Protein AF-D3EJD8-F1 (afdb_monomer_lite)

Radius of gyration: 13.41 Å; chains: 1; bounding box: 34×24×36 Å

Secondary structure (DSSP, 8-state):
-TTS-HHHHHHHHTHHHHHHHHHHHHHHH-TTS-GGGPEEEEEEE-TTS-EEEEEEEEEETTEEEEEEEEE-TTSPEEEEEEEEE-

pLDDT: mean 94.43, std 6.62, range [56.12, 98.31]

Sequence (86 aa):
MNRLSPVIRNAWTNFGELNDRALDLIAGMHPDEDVNELVLSELAFDKDGTFRLGYDAGDTPAGQLYIYVLFNDKLEMNGDLVYETY

Foldseek 3Di:
DVPDDPLVVVCVVCVVVLVVVQLVLVCVVVVPDDSVVWDFDDWDADPQQKIWTKTFPQADPQATKIKIWIAHNVRHTDSDIDIDHD

Structure (mmCIF, N/CA/C/O backbone):
data_AF-D3EJD8-F1
#
_entry.id   AF-D3EJD8-F1
#
loop_
_atom_site.group_PDB
_atom_site.id
_a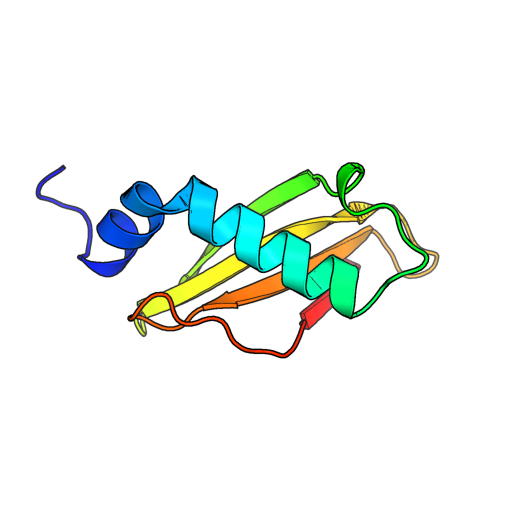tom_site.type_symbol
_atom_site.label_atom_id
_atom_site.label_alt_id
_atom_site.label_comp_id
_atom_site.label_asym_id
_atom_site.label_entity_id
_atom_site.label_seq_id
_atom_site.pdbx_PDB_ins_code
_atom_site.Cartn_x
_atom_site.Cartn_y
_atom_site.Cartn_z
_atom_site.occupancy
_atom_site.B_iso_or_equiv
_atom_site.auth_seq_id
_atom_site.auth_comp_id
_atom_site.auth_asym_id
_atom_site.auth_atom_id
_atom_site.pdbx_PDB_model_num
ATOM 1 N N . MET A 1 1 ? -15.287 15.599 12.110 1.00 57.09 1 MET A N 1
ATOM 2 C CA . MET A 1 1 ? -14.568 14.299 12.131 1.00 57.09 1 MET A CA 1
ATOM 3 C C . MET A 1 1 ? -15.081 13.273 13.163 1.00 57.09 1 MET A C 1
ATOM 5 O O . MET A 1 1 ? -14.630 12.139 13.124 1.00 57.09 1 MET A O 1
ATOM 9 N N . ASN A 1 2 ? -16.055 13.553 14.044 1.00 56.12 2 ASN A N 1
ATOM 10 C CA . ASN A 1 2 ? -16.491 12.608 15.105 1.00 56.12 2 ASN A CA 1
ATOM 11 C C . ASN A 1 2 ? -17.323 11.383 14.650 1.00 56.12 2 ASN A C 1
ATOM 13 O O . ASN A 1 2 ? -17.876 10.692 15.494 1.00 56.12 2 ASN A O 1
ATOM 17 N N . ARG A 1 3 ? -17.424 11.103 13.342 1.00 79.75 3 ARG A N 1
ATOM 18 C CA . ARG A 1 3 ? -18.254 10.009 12.792 1.00 79.75 3 ARG A CA 1
ATOM 19 C C . ARG A 1 3 ? -17.467 8.903 12.076 1.00 79.75 3 ARG A C 1
ATOM 21 O O . ARG A 1 3 ? -18.075 7.926 11.666 1.00 79.75 3 ARG A O 1
ATOM 28 N N . LEU A 1 4 ? -16.150 9.054 11.912 1.00 81.88 4 LEU A N 1
ATOM 29 C CA . LEU A 1 4 ? -15.298 8.024 11.306 1.00 81.88 4 LEU A CA 1
ATOM 30 C C . LEU A 1 4 ? -14.842 7.018 12.362 1.00 81.88 4 LEU A C 1
ATOM 32 O O . LEU A 1 4 ? -14.577 7.418 13.505 1.00 81.88 4 LEU A O 1
ATOM 36 N N . SER A 1 5 ? -14.720 5.749 11.956 1.00 89.56 5 SER A N 1
ATOM 37 C CA . SER A 1 5 ? -14.117 4.709 12.790 1.00 89.56 5 SER A CA 1
ATOM 38 C C . SER A 1 5 ? -12.696 5.123 13.206 1.00 89.56 5 SER A C 1
ATOM 40 O O . SER A 1 5 ? -12.044 5.900 12.494 1.00 89.56 5 SER A O 1
ATOM 42 N N . PRO A 1 6 ? -12.204 4.648 14.365 1.00 92.31 6 PRO A N 1
ATOM 43 C CA . PRO A 1 6 ? -10.855 4.966 14.823 1.00 92.31 6 PRO A CA 1
ATOM 44 C C . PRO A 1 6 ? -9.787 4.650 13.775 1.00 92.31 6 PRO A C 1
ATOM 46 O O . PRO A 1 6 ? -8.930 5.492 13.528 1.00 92.31 6 PRO A O 1
ATOM 49 N N . VAL A 1 7 ? -9.893 3.504 13.093 1.00 94.50 7 VAL A N 1
ATOM 50 C CA . VAL A 1 7 ? -8.913 3.098 12.078 1.00 94.50 7 VAL A CA 1
ATOM 51 C C . VAL A 1 7 ? -8.877 4.043 10.879 1.00 94.50 7 VAL A C 1
ATOM 53 O O . VAL A 1 7 ? -7.802 4.517 10.532 1.00 94.50 7 VAL A O 1
ATOM 56 N N . ILE A 1 8 ? -10.028 4.435 10.318 1.00 94.81 8 ILE A N 1
ATOM 57 C CA . ILE A 1 8 ? -10.065 5.369 9.180 1.00 94.81 8 ILE A CA 1
ATOM 58 C C . ILE A 1 8 ? -9.462 6.717 9.584 1.00 94.81 8 ILE A C 1
ATOM 60 O O . ILE A 1 8 ? -8.691 7.313 8.837 1.00 94.81 8 ILE A O 1
ATOM 64 N N . ARG A 1 9 ? -9.783 7.206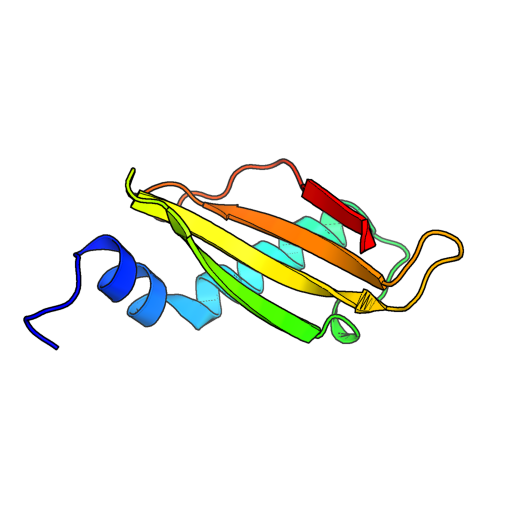 10.787 1.00 94.50 9 ARG A N 1
ATOM 65 C CA . ARG A 1 9 ? -9.228 8.467 11.297 1.00 94.50 9 ARG A CA 1
ATOM 66 C C . ARG A 1 9 ? -7.716 8.388 11.480 1.00 94.50 9 ARG A C 1
ATOM 68 O O . ARG A 1 9 ? -7.018 9.330 11.110 1.00 94.50 9 ARG A O 1
ATOM 75 N N . ASN A 1 10 ? -7.227 7.310 12.082 1.00 94.75 10 ASN A N 1
ATOM 76 C CA . ASN A 1 10 ? -5.808 7.139 12.359 1.00 94.75 10 ASN A CA 1
ATOM 77 C C . ASN A 1 10 ? -5.024 6.963 11.057 1.00 94.75 10 ASN A C 1
ATOM 79 O O . ASN A 1 10 ? -4.010 7.632 10.888 1.00 94.75 10 ASN A O 1
ATOM 83 N N . ALA A 1 11 ? -5.521 6.154 10.117 1.00 95.69 11 ALA A N 1
ATOM 84 C CA . ALA A 1 11 ? -4.927 6.005 8.793 1.00 95.69 11 ALA A CA 1
ATOM 85 C C . ALA A 1 11 ? -4.880 7.347 8.051 1.00 95.69 11 ALA A C 1
ATOM 87 O O . ALA A 1 11 ? -3.832 7.729 7.551 1.00 95.69 11 ALA A O 1
ATOM 88 N N . TRP A 1 12 ? -5.970 8.125 8.075 1.00 94.81 12 TRP A N 1
ATOM 89 C CA . TRP A 1 12 ? -5.997 9.456 7.459 1.00 94.81 12 TRP A CA 1
ATOM 90 C C . TRP A 1 12 ? -5.007 10.436 8.103 1.00 94.81 12 TRP A C 1
ATOM 92 O O . TRP A 1 12 ? -4.385 11.241 7.420 1.00 94.81 12 TRP A O 1
ATOM 102 N N . THR A 1 13 ? -4.854 10.375 9.427 1.00 95.81 13 THR A N 1
ATOM 103 C CA . THR A 1 13 ? -3.940 11.261 10.168 1.00 95.81 13 THR A CA 1
ATOM 104 C C . THR A 1 13 ? -2.474 10.931 9.886 1.00 95.81 13 THR A C 1
ATOM 106 O O . THR A 1 13 ? -1.659 11.844 9.807 1.00 95.81 13 THR A O 1
ATOM 109 N N . ASN A 1 14 ? -2.147 9.649 9.703 1.00 97.00 14 ASN A N 1
ATOM 110 C CA . ASN A 1 14 ? -0.783 9.167 9.458 1.00 97.00 14 ASN A CA 1
ATOM 111 C C . ASN A 1 14 ? -0.539 8.816 7.981 1.00 97.00 14 ASN A C 1
ATOM 113 O O . ASN A 1 14 ? 0.395 8.089 7.664 1.00 97.00 14 ASN A O 1
ATOM 117 N N . PHE A 1 15 ? -1.385 9.304 7.073 1.00 97.38 15 PHE A N 1
ATOM 118 C CA . PHE A 1 15 ? -1.429 8.823 5.695 1.00 97.38 15 PHE A CA 1
ATOM 119 C C . PHE A 1 15 ? -0.101 8.979 4.946 1.00 97.38 15 PHE A C 1
ATOM 121 O O . PHE A 1 15 ? 0.300 8.061 4.243 1.00 97.38 15 PHE A O 1
ATOM 128 N N . GLY A 1 16 ? 0.596 10.106 5.133 1.00 97.81 16 GLY A N 1
ATOM 129 C CA . GLY A 1 16 ? 1.912 10.325 4.524 1.00 97.81 16 GLY A CA 1
ATOM 130 C C . GLY A 1 16 ? 2.928 9.263 4.947 1.00 97.81 16 GLY A C 1
ATOM 131 O O . GLY A 1 16 ? 3.504 8.605 4.095 1.00 97.81 16 GLY A O 1
ATOM 132 N N . GLU A 1 17 ? 3.055 9.009 6.253 1.00 97.88 17 GLU A N 1
ATOM 133 C CA . GLU A 1 17 ? 3.969 7.983 6.777 1.00 97.88 17 GLU A CA 1
ATOM 134 C C . GLU A 1 17 ? 3.600 6.578 6.280 1.00 97.88 17 GLU A C 1
ATOM 136 O O . GLU A 1 17 ? 4.473 5.786 5.938 1.00 97.88 17 GLU A O 1
ATOM 141 N N . LEU A 1 18 ? 2.304 6.257 6.226 1.00 98.12 18 LEU A N 1
ATOM 142 C CA . LEU A 1 18 ? 1.841 4.970 5.704 1.00 98.12 18 LEU A CA 1
ATOM 143 C C . LEU A 1 18 ? 2.177 4.795 4.227 1.00 98.12 18 LEU A C 1
ATOM 145 O O . LEU A 1 18 ? 2.586 3.708 3.827 1.00 98.12 18 LEU A O 1
ATOM 149 N N . ASN A 1 19 ? 2.005 5.854 3.439 1.00 97.88 19 ASN A N 1
ATOM 150 C CA . ASN A 1 19 ? 2.332 5.846 2.024 1.00 97.88 19 ASN A CA 1
ATOM 151 C C . ASN A 1 19 ? 3.841 5.692 1.802 1.00 97.88 19 ASN A C 1
ATOM 153 O O . ASN A 1 19 ? 4.245 4.856 1.003 1.00 97.88 19 ASN A O 1
ATOM 157 N N . ASP A 1 20 ? 4.665 6.431 2.545 1.00 97.31 20 ASP A N 1
ATOM 158 C CA . ASP A 1 20 ? 6.125 6.333 2.446 1.00 97.31 20 ASP A CA 1
ATOM 159 C C . ASP A 1 20 ? 6.601 4.921 2.819 1.00 97.31 20 ASP A C 1
ATOM 161 O O . ASP A 1 20 ? 7.347 4.294 2.074 1.00 97.31 20 ASP A O 1
ATOM 165 N N . ARG A 1 21 ? 6.073 4.351 3.912 1.00 97.75 21 ARG A N 1
ATOM 166 C CA . ARG A 1 21 ? 6.383 2.974 4.336 1.00 97.75 21 ARG A CA 1
ATOM 167 C C . ARG A 1 21 ? 5.964 1.922 3.309 1.00 97.75 21 ARG A C 1
ATOM 169 O O . ARG A 1 21 ? 6.658 0.920 3.155 1.00 97.75 21 ARG A O 1
ATOM 176 N N . ALA A 1 22 ? 4.832 2.123 2.639 1.00 97.81 22 ALA A N 1
ATOM 177 C CA . ALA A 1 22 ? 4.374 1.234 1.579 1.00 97.81 22 ALA A CA 1
ATOM 178 C C . ALA A 1 22 ? 5.303 1.291 0.357 1.00 97.81 22 ALA A C 1
ATOM 180 O O . ALA A 1 22 ? 5.702 0.243 -0.147 1.00 97.81 22 ALA A O 1
ATOM 181 N N . LEU A 1 23 ? 5.699 2.490 -0.077 1.00 97.69 23 LEU A N 1
ATOM 182 C CA . LEU A 1 23 ? 6.643 2.667 -1.183 1.00 97.69 23 LEU A CA 1
ATOM 183 C C . LEU A 1 23 ? 8.036 2.113 -0.847 1.00 97.69 23 LEU A C 1
ATOM 185 O O . LEU A 1 23 ? 8.633 1.451 -1.692 1.00 97.69 23 LEU A O 1
ATOM 189 N N . ASP A 1 24 ? 8.515 2.289 0.389 1.00 97.06 24 ASP A N 1
ATOM 190 C CA . ASP A 1 24 ? 9.776 1.702 0.868 1.00 97.06 24 ASP A CA 1
ATOM 191 C C . ASP A 1 2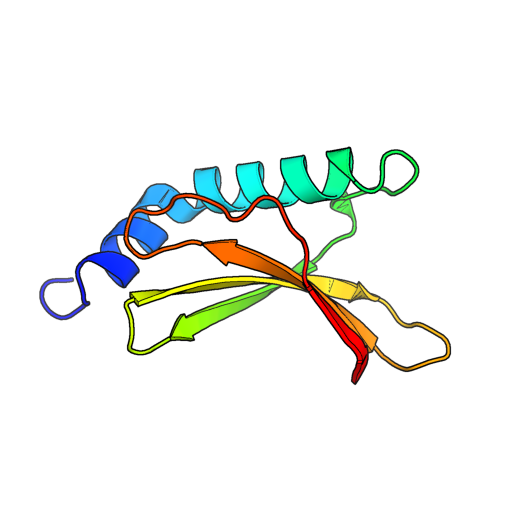4 ? 9.758 0.166 0.800 1.00 97.06 24 ASP A C 1
ATOM 193 O O . ASP A 1 24 ? 10.744 -0.455 0.392 1.00 97.06 24 ASP A O 1
ATOM 197 N N . LEU A 1 25 ? 8.637 -0.464 1.175 1.00 97.25 25 LEU A N 1
ATOM 198 C CA . LEU A 1 25 ? 8.474 -1.915 1.061 1.00 97.25 25 LEU A CA 1
ATOM 199 C C . LEU A 1 25 ? 8.534 -2.364 -0.405 1.00 97.25 25 LEU A C 1
ATOM 201 O O . LEU A 1 25 ? 9.238 -3.325 -0.720 1.00 97.25 25 LEU A O 1
ATOM 205 N N . ILE A 1 26 ? 7.826 -1.664 -1.297 1.00 97.25 26 ILE A N 1
ATOM 206 C CA . ILE A 1 26 ? 7.814 -1.987 -2.729 1.00 97.25 26 ILE A CA 1
ATOM 207 C C . ILE A 1 26 ? 9.216 -1.828 -3.327 1.00 97.25 26 ILE A C 1
ATOM 209 O O . ILE A 1 26 ? 9.688 -2.746 -3.996 1.00 97.25 26 ILE A O 1
ATOM 213 N N . ALA A 1 27 ? 9.920 -0.736 -3.018 1.00 96.69 27 ALA A N 1
ATOM 214 C CA . ALA A 1 27 ? 11.286 -0.492 -3.483 1.00 96.69 27 ALA A CA 1
ATOM 215 C C . ALA A 1 27 ? 12.265 -1.562 -2.982 1.00 96.69 27 ALA A C 1
ATOM 217 O O . ALA A 1 27 ? 13.143 -2.011 -3.715 1.00 96.69 27 ALA A O 1
ATOM 218 N N . GLY A 1 28 ? 12.102 -2.011 -1.733 1.00 96.25 28 GLY A N 1
ATOM 219 C CA . GLY A 1 28 ? 12.914 -3.086 -1.168 1.00 96.25 28 GLY A CA 1
ATOM 220 C C . GLY A 1 28 ? 12.706 -4.436 -1.861 1.00 96.25 28 GLY A C 1
ATOM 221 O O . GLY A 1 28 ? 13.648 -5.224 -1.951 1.00 96.25 28 GLY A O 1
ATOM 222 N N . MET A 1 29 ? 11.495 -4.711 -2.354 1.00 95.62 29 MET A N 1
ATOM 223 C CA . MET A 1 29 ? 11.179 -5.943 -3.085 1.00 95.62 29 MET A CA 1
ATOM 224 C C . MET A 1 29 ? 11.519 -5.870 -4.578 1.00 95.62 29 MET A C 1
ATOM 226 O O . MET A 1 29 ? 11.821 -6.907 -5.168 1.00 95.62 29 MET A O 1
ATOM 230 N N . HIS A 1 30 ? 11.521 -4.668 -5.159 1.00 94.62 30 HIS A N 1
ATOM 231 C CA . HIS A 1 30 ? 11.824 -4.406 -6.570 1.00 94.62 30 HIS A CA 1
ATOM 232 C C . HIS A 1 30 ? 12.916 -3.334 -6.704 1.00 94.62 30 HIS A C 1
ATOM 234 O O . HIS A 1 30 ? 12.633 -2.216 -7.126 1.00 94.62 30 HIS A O 1
ATOM 240 N N . PRO A 1 31 ? 14.177 -3.644 -6.349 1.00 94.06 31 PRO A N 1
ATOM 241 C CA . PRO A 1 31 ? 15.254 -2.649 -6.299 1.00 94.06 31 PRO A CA 1
ATOM 242 C C . PRO A 1 31 ? 15.665 -2.093 -7.670 1.00 94.06 31 PRO A C 1
ATOM 244 O O . PRO A 1 31 ? 16.372 -1.087 -7.727 1.00 94.06 31 PRO A O 1
ATOM 247 N N . ASP A 1 32 ? 15.259 -2.757 -8.754 1.00 94.69 32 ASP A N 1
ATOM 248 C CA . ASP A 1 32 ? 15.560 -2.359 -10.131 1.00 94.69 32 ASP A CA 1
ATOM 249 C C . ASP A 1 32 ? 14.461 -1.470 -10.752 1.00 94.69 32 ASP A C 1
ATOM 251 O O . ASP A 1 32 ? 14.645 -0.969 -11.860 1.00 94.69 32 ASP A O 1
ATOM 255 N N . GLU A 1 33 ? 13.341 -1.264 -10.051 1.00 92.31 33 GLU A N 1
ATOM 256 C CA . GLU A 1 33 ? 12.183 -0.489 -10.516 1.00 92.31 33 GLU A CA 1
ATOM 257 C C . GLU A 1 33 ? 12.127 0.893 -9.839 1.00 92.31 33 GLU A C 1
ATOM 259 O O . GLU A 1 33 ? 12.487 1.048 -8.667 1.00 92.31 33 GLU A O 1
ATOM 264 N N . ASP A 1 34 ? 11.641 1.913 -10.555 1.00 91.81 34 ASP A N 1
ATOM 265 C CA . ASP A 1 34 ? 11.443 3.252 -9.986 1.00 91.81 34 ASP A CA 1
ATOM 266 C C . ASP A 1 34 ? 10.054 3.380 -9.349 1.00 91.81 34 ASP A C 1
ATOM 268 O O . ASP A 1 34 ? 9.049 3.644 -10.010 1.00 91.81 34 ASP A O 1
ATOM 272 N N . VAL A 1 35 ? 9.997 3.251 -8.022 1.00 91.88 35 VAL A N 1
ATOM 273 C CA . VAL A 1 35 ? 8.744 3.400 -7.265 1.00 91.88 35 VAL A CA 1
ATOM 274 C C . VAL A 1 35 ? 8.122 4.797 -7.352 1.00 91.88 35 VAL A C 1
ATOM 276 O O . VAL A 1 35 ? 6.959 4.952 -6.989 1.00 91.88 35 VAL A O 1
ATOM 279 N N . ASN A 1 36 ? 8.842 5.815 -7.842 1.00 91.00 36 ASN A N 1
ATOM 280 C CA . ASN A 1 36 ? 8.268 7.147 -8.061 1.00 91.00 36 ASN A CA 1
ATOM 281 C C . ASN A 1 36 ? 7.308 7.192 -9.259 1.00 91.00 36 ASN A C 1
ATOM 283 O O . ASN A 1 36 ? 6.542 8.150 -9.381 1.00 91.00 36 ASN A O 1
ATOM 287 N N . GLU A 1 37 ? 7.335 6.184 -10.135 1.00 92.75 37 GLU A N 1
ATOM 288 C CA . GLU A 1 37 ? 6.377 6.053 -11.238 1.00 92.75 37 GLU A CA 1
ATOM 289 C C . GLU A 1 37 ? 5.028 5.477 -10.778 1.00 92.75 37 GLU A C 1
ATOM 291 O O . GLU A 1 37 ? 4.024 5.622 -11.479 1.00 92.75 37 GLU A O 1
ATOM 296 N N . LEU A 1 38 ? 4.974 4.876 -9.582 1.00 96.25 38 LEU A N 1
ATOM 297 C CA . LEU A 1 38 ? 3.750 4.309 -9.027 1.00 96.25 38 LEU A CA 1
ATOM 298 C C . LEU A 1 38 ? 2.736 5.397 -8.683 1.00 96.25 38 LEU A C 1
ATOM 300 O O . LEU A 1 38 ? 3.012 6.347 -7.944 1.00 96.25 38 LEU A O 1
ATOM 304 N N . VAL A 1 39 ? 1.506 5.208 -9.154 1.00 95.94 39 VAL A N 1
ATOM 305 C CA . VAL A 1 39 ? 0.400 6.122 -8.865 1.00 95.94 39 VAL A CA 1
ATOM 306 C C . VAL A 1 39 ? -0.498 5.494 -7.816 1.00 95.94 39 VAL A C 1
ATOM 308 O O . VAL A 1 39 ? -1.114 4.459 -8.058 1.00 95.94 39 VAL A O 1
ATOM 311 N N . LEU A 1 40 ? -0.627 6.137 -6.653 1.00 97.56 40 LEU A N 1
ATOM 312 C CA . LEU A 1 40 ? -1.616 5.710 -5.670 1.00 97.56 40 LEU A CA 1
ATOM 313 C C . LEU A 1 40 ? -3.025 5.812 -6.277 1.00 97.56 40 LEU A C 1
ATOM 315 O O . LEU A 1 40 ? -3.509 6.905 -6.581 1.00 97.56 40 LEU A O 1
ATOM 319 N N . SER A 1 41 ? -3.686 4.668 -6.406 1.00 96.56 41 SER A N 1
ATOM 320 C CA . SER A 1 41 ? -4.982 4.520 -7.066 1.00 96.56 41 SER A CA 1
ATOM 321 C C . SER A 1 41 ? -6.091 4.097 -6.103 1.00 96.56 41 SER A C 1
ATOM 323 O O . SER A 1 41 ? -7.258 4.412 -6.341 1.00 96.56 41 SER A O 1
ATOM 325 N N . GLU A 1 42 ? -5.749 3.446 -4.984 1.00 96.50 42 GLU A N 1
ATOM 326 C CA . GLU A 1 42 ? -6.737 2.932 -4.036 1.00 96.50 42 GLU A CA 1
ATOM 327 C C . GLU A 1 42 ? -6.320 3.102 -2.564 1.00 96.50 42 GLU A C 1
ATOM 329 O O . GLU A 1 42 ? -5.186 2.837 -2.172 1.00 96.50 42 GLU A O 1
ATOM 334 N N . LEU A 1 43 ? -7.287 3.487 -1.725 1.00 96.56 43 LEU A N 1
ATOM 335 C CA . LEU A 1 43 ? -7.266 3.301 -0.273 1.00 96.56 43 LEU A CA 1
ATOM 336 C C . LEU A 1 43 ? -8.578 2.613 0.120 1.00 96.56 43 LEU A C 1
ATOM 338 O O . LEU A 1 43 ? -9.643 3.235 0.075 1.00 96.56 43 LEU A O 1
ATOM 342 N N . ALA A 1 44 ? -8.506 1.340 0.506 1.00 95.88 44 ALA A N 1
ATOM 343 C CA . ALA A 1 44 ? -9.681 0.524 0.809 1.00 95.88 44 ALA A CA 1
ATOM 344 C C . ALA A 1 44 ? -9.603 -0.064 2.221 1.00 95.88 44 ALA A C 1
ATOM 346 O O . ALA A 1 44 ? -8.557 -0.558 2.632 1.00 95.88 44 ALA A O 1
ATOM 347 N N . PHE A 1 45 ? -10.722 -0.021 2.949 1.00 96.19 45 PHE A N 1
ATOM 348 C CA . PHE A 1 45 ? -10.862 -0.558 4.306 1.00 96.19 45 PHE A CA 1
ATOM 349 C C . PHE A 1 45 ? -11.822 -1.746 4.302 1.00 96.19 45 PHE A C 1
ATOM 351 O O . PHE A 1 45 ? -12.916 -1.648 3.738 1.00 96.19 45 PHE A O 1
ATOM 358 N N . ASP A 1 46 ? -11.451 -2.821 4.988 1.00 95.12 46 ASP A N 1
ATOM 359 C CA . ASP A 1 46 ? -12.338 -3.947 5.259 1.00 95.12 46 ASP A CA 1
ATOM 360 C C . ASP A 1 46 ? -13.066 -3.755 6.608 1.00 95.12 46 ASP A C 1
ATOM 362 O O . ASP A 1 46 ? -12.718 -2.921 7.451 1.00 95.12 46 ASP A O 1
ATOM 366 N N . LYS A 1 47 ? -14.142 -4.514 6.813 1.00 91.75 47 LYS A N 1
ATOM 367 C CA . LYS A 1 47 ? -14.999 -4.486 8.003 1.00 91.75 47 LYS A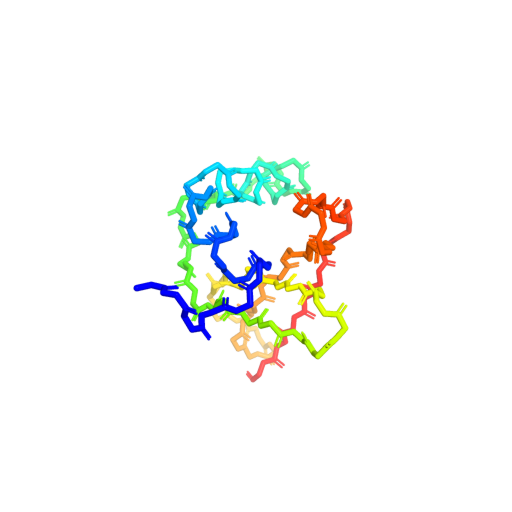 CA 1
ATOM 368 C C . LYS A 1 47 ? -14.274 -4.919 9.272 1.00 91.75 47 LYS A C 1
ATOM 370 O O . LYS A 1 47 ? -14.703 -4.523 10.354 1.00 91.75 47 LYS A O 1
ATOM 375 N N . ASP A 1 48 ? -13.233 -5.735 9.149 1.00 92.75 48 ASP A N 1
ATOM 376 C CA . ASP A 1 48 ? -12.409 -6.178 10.276 1.00 92.75 48 ASP A CA 1
ATOM 377 C C . ASP A 1 48 ? -11.398 -5.113 10.739 1.00 92.75 48 ASP A C 1
ATOM 379 O O . ASP A 1 48 ? -10.738 -5.293 11.759 1.00 92.75 48 ASP A O 1
ATOM 383 N N . GLY A 1 49 ? -11.330 -3.974 10.041 1.00 92.06 49 GLY A N 1
ATOM 384 C CA . GLY A 1 49 ? -10.426 -2.874 10.349 1.00 92.06 49 GLY A CA 1
ATOM 385 C C . GLY A 1 49 ? -9.074 -2.969 9.649 1.00 92.06 49 GLY A C 1
ATOM 386 O O . GLY A 1 49 ? -8.287 -2.036 9.779 1.00 92.06 49 GLY A O 1
ATOM 387 N N . THR A 1 50 ? -8.802 -4.024 8.882 1.00 96.31 50 THR A N 1
ATOM 388 C CA . THR A 1 50 ? -7.661 -4.033 7.962 1.00 96.31 50 THR A CA 1
ATOM 389 C C . THR A 1 50 ? -7.895 -3.061 6.808 1.00 96.31 50 THR A C 1
ATOM 391 O O . THR A 1 50 ? -9.028 -2.673 6.498 1.00 96.31 50 THR A O 1
ATOM 394 N N . PHE A 1 51 ? -6.815 -2.609 6.184 1.00 97.31 51 PHE A N 1
ATOM 395 C CA . PHE A 1 51 ? -6.893 -1.735 5.021 1.00 97.31 51 PHE A CA 1
ATOM 396 C C . PHE A 1 51 ? -5.702 -1.937 4.093 1.00 97.31 51 PHE A C 1
ATOM 398 O O . PHE A 1 51 ? -4.712 -2.562 4.465 1.00 97.31 51 PHE A O 1
ATOM 405 N N . ARG A 1 52 ? -5.799 -1.412 2.874 1.00 97.62 52 ARG A N 1
ATOM 406 C CA . ARG A 1 52 ? -4.729 -1.484 1.879 1.00 97.62 52 ARG A CA 1
ATOM 407 C C . ARG A 1 52 ? -4.509 -0.155 1.177 1.00 97.62 52 ARG A C 1
ATOM 409 O O . ARG A 1 52 ? -5.458 0.610 0.988 1.00 97.62 52 ARG A O 1
ATOM 416 N N . LEU A 1 53 ? -3.266 0.066 0.769 1.00 98.31 53 LEU A N 1
ATOM 417 C CA . LEU A 1 53 ? -2.892 1.060 -0.232 1.00 98.31 53 LEU A CA 1
ATOM 418 C C . LEU A 1 53 ? -2.626 0.330 -1.545 1.00 98.31 53 LEU A C 1
ATOM 420 O O . LEU A 1 53 ? -1.874 -0.643 -1.554 1.00 98.31 53 LEU A O 1
ATOM 424 N N . GLY A 1 54 ? -3.285 0.768 -2.612 1.00 98.12 54 GLY A N 1
ATOM 425 C CA . GLY A 1 54 ? -3.140 0.229 -3.957 1.00 98.12 54 GLY A CA 1
ATOM 426 C C . GLY A 1 54 ? -2.434 1.214 -4.869 1.00 98.12 54 GLY A C 1
ATOM 427 O O . GLY A 1 54 ? -2.802 2.391 -4.920 1.00 98.12 54 GLY A O 1
ATOM 428 N N . TYR A 1 55 ? -1.445 0.711 -5.591 1.00 98.31 55 TYR A N 1
ATOM 429 C CA . TYR A 1 55 ? -0.638 1.459 -6.537 1.00 98.31 55 TYR A CA 1
ATOM 430 C C . TYR A 1 55 ? -0.850 0.887 -7.927 1.00 98.31 55 TYR A C 1
ATOM 432 O O . TYR A 1 55 ? -0.733 -0.319 -8.129 1.00 98.31 55 TYR A O 1
ATOM 440 N N . ASP A 1 56 ? -1.184 1.756 -8.868 1.00 97.69 56 ASP A N 1
ATOM 441 C CA . ASP A 1 56 ? -1.161 1.429 -10.283 1.00 97.69 56 ASP A CA 1
ATOM 442 C C . ASP A 1 56 ? 0.298 1.333 -10.751 1.00 97.69 56 ASP A C 1
ATOM 444 O O . ASP A 1 56 ? 1.066 2.286 -10.584 1.00 97.69 56 ASP A O 1
ATOM 448 N N . ALA A 1 57 ? 0.665 0.170 -11.289 1.00 95.75 57 ALA A N 1
ATOM 449 C CA . ALA A 1 57 ? 1.998 -0.156 -11.785 1.00 95.75 57 ALA A CA 1
ATOM 450 C C . ALA A 1 57 ? 2.062 -0.240 -13.322 1.00 95.75 57 ALA A C 1
ATOM 452 O O . ALA A 1 57 ? 3.073 -0.667 -13.875 1.00 95.75 57 ALA A O 1
ATOM 453 N N . GLY A 1 58 ? 1.003 0.175 -14.020 1.00 94.75 58 GLY A N 1
ATOM 454 C CA . GLY A 1 58 ? 0.988 0.243 -15.477 1.00 94.75 58 GLY A CA 1
ATOM 455 C C . GLY A 1 58 ? 0.465 -1.014 -16.181 1.00 94.75 58 GLY A C 1
ATOM 456 O O . GLY A 1 58 ? 0.072 -2.016 -15.578 1.00 94.75 58 GLY A O 1
ATOM 457 N N . ASP A 1 59 ? 0.444 -0.929 -17.510 1.00 95.62 59 ASP A N 1
ATOM 458 C CA . ASP A 1 59 ? -0.008 -2.002 -18.390 1.00 95.62 59 ASP A CA 1
ATOM 459 C C . ASP A 1 59 ? 0.989 -3.167 -18.434 1.00 95.62 59 ASP A C 1
ATOM 461 O O . ASP A 1 59 ? 2.195 -2.993 -18.616 1.00 95.62 59 ASP A O 1
ATOM 465 N N . THR A 1 60 ? 0.462 -4.387 -18.393 1.00 93.88 60 THR A N 1
ATOM 466 C CA . THR A 1 60 ? 1.214 -5.623 -18.632 1.00 93.88 60 THR A CA 1
ATOM 467 C C . THR A 1 60 ? 0.534 -6.454 -19.723 1.00 93.88 60 THR A C 1
ATOM 469 O O . THR A 1 60 ? -0.634 -6.226 -20.048 1.00 93.88 60 THR A O 1
ATOM 472 N N . PRO A 1 61 ? 1.192 -7.492 -20.276 1.00 96.06 61 PRO A N 1
ATOM 473 C CA . PRO A 1 61 ? 0.540 -8.406 -21.218 1.00 96.06 61 PRO A CA 1
ATOM 474 C C . PRO A 1 61 ? -0.710 -9.112 -20.663 1.00 96.06 61 PRO A C 1
ATOM 476 O O . PRO A 1 61 ? -1.502 -9.633 -21.446 1.00 96.06 61 PRO A O 1
ATOM 479 N N . ALA A 1 62 ? -0.867 -9.166 -19.336 1.00 94.75 62 ALA A N 1
ATOM 480 C CA . ALA A 1 62 ? -1.998 -9.790 -18.656 1.00 94.75 62 ALA A CA 1
ATOM 481 C C . ALA A 1 62 ? -3.117 -8.799 -18.277 1.00 94.75 62 ALA A C 1
ATOM 483 O O . ALA A 1 62 ? -4.140 -9.245 -17.767 1.00 94.75 62 ALA A O 1
ATOM 484 N N . GLY A 1 63 ? -2.935 -7.497 -18.528 1.00 96.50 63 GLY A N 1
ATOM 485 C CA . GLY A 1 63 ? -3.847 -6.432 -18.098 1.00 96.50 63 GLY A CA 1
ATOM 486 C C . GLY A 1 63 ? -3.144 -5.350 -17.279 1.00 96.50 63 GLY A C 1
ATOM 487 O O . GLY A 1 63 ? -1.915 -5.360 -17.147 1.00 96.50 63 GLY A O 1
ATOM 488 N N . GLN A 1 64 ? -3.921 -4.425 -16.719 1.00 96.88 64 GLN A N 1
ATOM 489 C CA . GLN A 1 64 ? -3.400 -3.362 -15.853 1.00 96.88 64 GLN A CA 1
ATOM 490 C C . GLN A 1 64 ? -2.953 -3.966 -14.517 1.00 96.88 64 GLN A C 1
ATOM 492 O O . GLN A 1 64 ? -3.746 -4.654 -13.870 1.00 96.88 64 GLN A O 1
ATOM 497 N N . LEU A 1 65 ? -1.709 -3.726 -14.099 1.00 96.75 65 LEU A N 1
ATOM 498 C CA . LEU A 1 65 ? -1.157 -4.254 -12.852 1.00 96.75 65 LEU A CA 1
ATOM 499 C C . LEU A 1 65 ? -1.368 -3.283 -11.690 1.00 96.75 65 LEU A C 1
ATOM 501 O O . LEU A 1 65 ? -1.007 -2.111 -11.766 1.00 96.75 65 LEU A O 1
ATOM 505 N N . TYR A 1 66 ? -1.862 -3.818 -10.578 1.00 97.75 66 TYR A N 1
ATOM 506 C CA . TYR A 1 66 ? -1.941 -3.128 -9.298 1.00 97.75 66 TYR A CA 1
ATOM 507 C C . TYR A 1 66 ? -1.133 -3.866 -8.233 1.00 97.75 66 TYR A C 1
ATOM 509 O O . TYR A 1 66 ? -1.195 -5.093 -8.122 1.00 97.75 66 TYR A O 1
ATOM 517 N N . ILE A 1 67 ? -0.393 -3.101 -7.432 1.00 97.69 67 ILE A N 1
ATOM 518 C CA . ILE A 1 67 ? 0.370 -3.587 -6.281 1.00 97.69 67 ILE A CA 1
ATOM 519 C C . ILE A 1 67 ? -0.307 -3.074 -5.014 1.00 97.69 67 ILE A C 1
ATOM 521 O O . ILE A 1 67 ? -0.525 -1.872 -4.861 1.00 97.69 67 ILE A O 1
ATOM 525 N N . TYR A 1 68 ? -0.615 -3.975 -4.087 1.00 98.25 68 TYR A N 1
ATOM 526 C CA . TYR A 1 68 ? -1.267 -3.649 -2.827 1.00 98.25 68 TYR A CA 1
ATOM 527 C C . TYR A 1 68 ? -0.365 -3.931 -1.631 1.00 98.25 68 TYR A C 1
ATOM 529 O O . TYR A 1 68 ? 0.184 -5.026 -1.486 1.00 98.25 68 TYR A O 1
ATOM 537 N N . VAL A 1 69 ? -0.300 -2.953 -0.729 1.00 98.12 69 VAL A N 1
ATOM 538 C CA . VAL A 1 69 ? 0.329 -3.064 0.590 1.00 98.12 69 VAL A CA 1
ATOM 539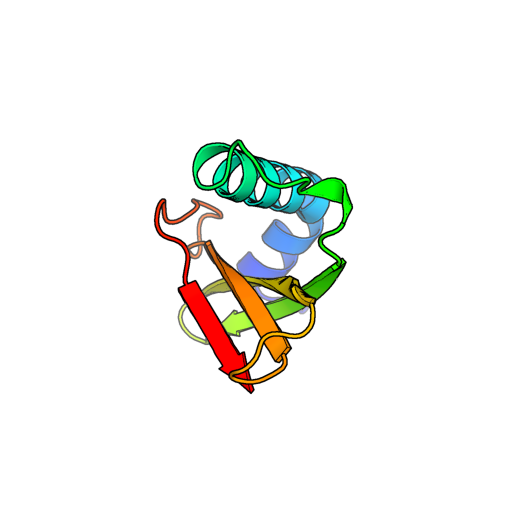 C C . VAL A 1 69 ? -0.763 -3.108 1.649 1.00 98.12 69 VAL A C 1
ATOM 541 O O . VAL A 1 69 ? -1.612 -2.215 1.708 1.00 98.12 69 VAL A O 1
ATOM 544 N N . LEU A 1 70 ? -0.755 -4.151 2.482 1.00 97.81 70 LEU A N 1
ATOM 545 C CA . LEU A 1 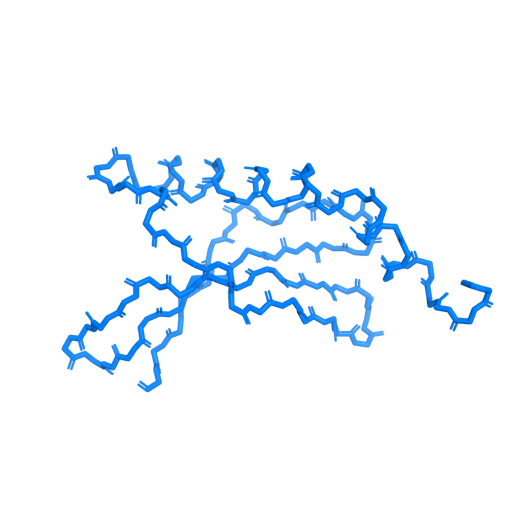70 ? -1.785 -4.383 3.491 1.00 97.81 70 LEU A CA 1
ATOM 546 C C . LEU A 1 70 ? -1.347 -3.871 4.862 1.00 97.81 70 LEU A C 1
ATOM 548 O O . LEU A 1 70 ? -0.196 -4.016 5.266 1.00 97.81 70 LEU A O 1
ATOM 552 N N . PHE A 1 71 ? -2.308 -3.348 5.612 1.00 98.06 71 PHE A N 1
ATOM 553 C CA . PHE A 1 71 ? -2.147 -2.868 6.973 1.00 98.06 71 PHE A CA 1
ATOM 554 C C . PHE A 1 71 ? -3.226 -3.463 7.874 1.00 98.06 71 PHE A C 1
ATOM 556 O O . PHE A 1 71 ? -4.384 -3.622 7.475 1.00 98.06 71 PHE A O 1
ATOM 563 N N . ASN A 1 72 ? -2.859 -3.765 9.116 1.00 96.81 72 ASN A N 1
ATOM 564 C CA . ASN A 1 72 ? -3.824 -4.156 10.136 1.00 96.81 72 ASN A CA 1
ATOM 565 C C . ASN A 1 72 ? -4.495 -2.935 10.798 1.00 96.81 72 ASN A C 1
ATOM 567 O O . ASN A 1 72 ? -4.174 -1.776 10.521 1.00 96.81 72 ASN A O 1
ATOM 571 N N . ASP A 1 73 ? -5.417 -3.199 11.721 1.00 94.69 73 ASP A N 1
ATOM 572 C CA . ASP A 1 73 ? -6.176 -2.184 12.463 1.00 94.69 73 ASP A CA 1
ATOM 573 C C . ASP A 1 73 ? -5.313 -1.274 13.365 1.00 94.69 73 ASP A C 1
ATOM 575 O O . ASP A 1 73 ? -5.768 -0.212 13.804 1.00 94.69 73 ASP A O 1
ATOM 579 N N . LYS A 1 74 ? -4.053 -1.656 13.605 1.00 96.06 74 LYS A N 1
ATOM 580 C CA . LYS A 1 74 ? -3.036 -0.899 14.351 1.00 96.06 74 LYS A CA 1
ATOM 581 C C . LYS A 1 74 ? -2.064 -0.131 13.457 1.00 96.06 74 LYS A C 1
ATOM 583 O O . LYS A 1 74 ? -1.112 0.438 13.985 1.00 96.06 74 LYS A O 1
ATOM 588 N N . LEU A 1 75 ? -2.313 -0.063 12.145 1.00 96.25 75 LEU A N 1
ATOM 589 C CA . LEU A 1 75 ? -1.429 0.580 11.163 1.00 96.25 75 LEU A CA 1
ATOM 590 C C . LEU A 1 75 ? -0.068 -0.132 11.001 1.00 96.25 75 LEU A C 1
ATOM 592 O O . LEU A 1 75 ? 0.917 0.451 10.527 1.00 96.25 75 LEU A O 1
ATOM 596 N N . GLU A 1 76 ? 0.009 -1.402 11.391 1.00 96.94 76 GLU A N 1
ATOM 597 C CA . GLU A 1 76 ? 1.185 -2.235 11.156 1.00 96.94 76 GLU A CA 1
ATOM 598 C C . GLU A 1 76 ? 1.065 -2.856 9.765 1.00 96.94 76 GLU A C 1
ATOM 600 O O . GLU A 1 76 ? 0.012 -3.368 9.384 1.00 96.94 76 GLU A O 1
ATOM 605 N N . MET A 1 77 ? 2.148 -2.766 9.002 1.00 95.69 77 MET A N 1
ATOM 606 C CA . MET A 1 77 ? 2.212 -3.218 7.617 1.00 95.69 77 MET A CA 1
ATOM 607 C C . MET A 1 77 ? 2.475 -4.723 7.570 1.00 95.69 77 MET A C 1
ATOM 609 O O . MET A 1 77 ? 3.313 -5.228 8.320 1.00 95.69 77 MET A O 1
ATOM 613 N N . ASN A 1 78 ? 1.783 -5.427 6.680 1.00 90.88 78 ASN A N 1
ATOM 614 C CA . ASN A 1 78 ? 2.152 -6.781 6.300 1.00 90.88 78 ASN A CA 1
ATOM 615 C C . ASN A 1 78 ? 3.379 -6.715 5.375 1.00 90.88 78 ASN A C 1
ATOM 617 O O . ASN A 1 78 ? 3.409 -5.901 4.460 1.00 90.88 78 ASN A O 1
ATOM 621 N N . GLY A 1 79 ? 4.393 -7.543 5.628 1.00 88.56 79 GLY A N 1
ATOM 622 C CA . GLY A 1 79 ? 5.638 -7.551 4.850 1.00 88.56 79 GLY A CA 1
ATOM 623 C C . GLY A 1 79 ? 5.508 -8.150 3.447 1.00 88.56 79 GLY A C 1
ATOM 624 O O . GLY A 1 79 ? 6.470 -8.097 2.689 1.00 88.56 79 GLY A O 1
ATOM 625 N N . ASP A 1 80 ? 4.345 -8.709 3.110 1.00 93.06 80 ASP A N 1
ATOM 626 C CA . ASP A 1 80 ? 4.054 -9.271 1.793 1.00 93.06 80 ASP A CA 1
ATOM 627 C C . ASP A 1 80 ? 3.295 -8.273 0.902 1.00 93.06 80 ASP A C 1
ATOM 629 O O . ASP A 1 80 ? 2.424 -7.531 1.366 1.00 93.06 80 ASP A O 1
ATOM 633 N N . LEU A 1 81 ? 3.580 -8.317 -0.403 1.00 96.38 81 LEU A N 1
ATOM 634 C CA . LEU A 1 81 ? 2.856 -7.579 -1.441 1.00 96.38 81 LEU A CA 1
ATOM 635 C C . LEU A 1 81 ? 1.811 -8.470 -2.115 1.00 96.38 81 LEU A C 1
ATOM 637 O O . LEU A 1 81 ? 2.061 -9.649 -2.379 1.00 96.38 81 LEU A O 1
ATOM 641 N N . VAL A 1 82 ? 0.662 -7.888 -2.453 1.00 97.06 82 VAL A N 1
ATOM 642 C CA . VAL A 1 82 ? -0.363 -8.539 -3.279 1.00 97.06 82 VAL A CA 1
ATOM 643 C C . VAL A 1 82 ? -0.378 -7.894 -4.660 1.00 97.06 82 VAL A C 1
ATOM 645 O O . VAL A 1 82 ? -0.350 -6.673 -4.770 1.00 97.06 82 VAL A O 1
ATOM 648 N N . TYR A 1 83 ? -0.440 -8.719 -5.704 1.00 96.44 83 TYR A N 1
ATOM 649 C CA . TYR A 1 83 ? -0.477 -8.283 -7.099 1.00 96.44 83 TYR A CA 1
ATOM 650 C C . TYR A 1 83 ? -1.797 -8.712 -7.719 1.00 96.44 83 TYR A C 1
ATOM 652 O O . TYR A 1 83 ? -2.160 -9.888 -7.635 1.00 96.44 83 TYR A O 1
ATOM 660 N N . GLU A 1 84 ? -2.487 -7.782 -8.366 1.00 97.06 84 GLU A N 1
ATOM 661 C CA . GLU A 1 84 ? -3.693 -8.085 -9.132 1.00 97.06 84 GLU A CA 1
ATOM 662 C C . GLU A 1 84 ? -3.591 -7.496 -10.538 1.00 97.06 84 GLU A C 1
ATOM 664 O O . GLU A 1 84 ? -3.044 -6.413 -10.733 1.00 97.06 84 GLU A O 1
ATOM 669 N N . THR A 1 85 ? -4.129 -8.222 -11.516 1.00 96.81 85 THR A N 1
ATOM 670 C CA . THR A 1 85 ? -4.245 -7.779 -12.909 1.00 96.81 85 THR A CA 1
ATOM 671 C C . THR A 1 85 ? -5.706 -7.786 -13.323 1.00 96.81 85 THR A C 1
ATOM 673 O O . THR A 1 85 ? -6.391 -8.788 -13.085 1.00 96.81 85 THR A O 1
ATOM 676 N N . TYR A 1 86 ? -6.157 -6.707 -13.957 1.00 91.62 86 TYR A N 1
ATOM 677 C CA . TYR A 1 86 ? -7.537 -6.524 -14.419 1.00 91.62 86 TYR A CA 1
ATOM 678 C C . TYR A 1 86 ? -7.633 -6.385 -15.939 1.00 91.62 86 TYR A C 1
ATOM 680 O O . TYR A 1 86 ? -6.688 -5.830 -16.549 1.00 91.62 86 TYR A O 1
#